Protein AF-A0AA35T5U4-F1 (afdb_monomer)

Sequence (101 aa):
MAQQQQEEKEKKSFERLPVDVVPVNYKLELTPNLTAFTFQGQLEITVQVCKATSVVVMNCAEIEIQSAKCVQGDLVATVTFTEAGGDCGVWSSRPSCAPTG

Organism: Geodia barretti (NCBI:txid519541)

Radius of gyration: 21.1 Å; Cα contacts (8 Å, |Δi|>4): 72; chains: 1; bounding box: 68×40×64 Å

InterPro domains:
  IPR042097 Aminopeptidase N-like , N-terminal domain superfamliy [G3DSA:2.60.40.1730] (1-87)
  IPR042097 Aminopeptidase N-like , N-terminal domain superfamliy [SSF63737] (13-77)
  IPR045357 Aminopeptidase N-like , N-terminal domain [PF17900] (22-72)
  IPR050344 Peptidase M1 family aminopeptidases [PTHR11533] (4-73)

Structure (mmCIF, N/CA/C/O backbone):
data_AF-A0AA35T5U4-F1
#
_entry.id   AF-A0AA35T5U4-F1
#
loop_
_atom_site.group_PDB
_atom_site.id
_atom_site.type_symbol
_atom_site.label_atom_id
_atom_site.label_alt_id
_atom_site.label_comp_id
_atom_site.label_asym_id
_atom_site.label_entity_id
_atom_site.label_seq_id
_atom_site.pdbx_PDB_ins_code
_atom_site.Cartn_x
_atom_site.Cartn_y
_atom_site.Cartn_z
_atom_site.occupancy
_atom_site.B_iso_or_equi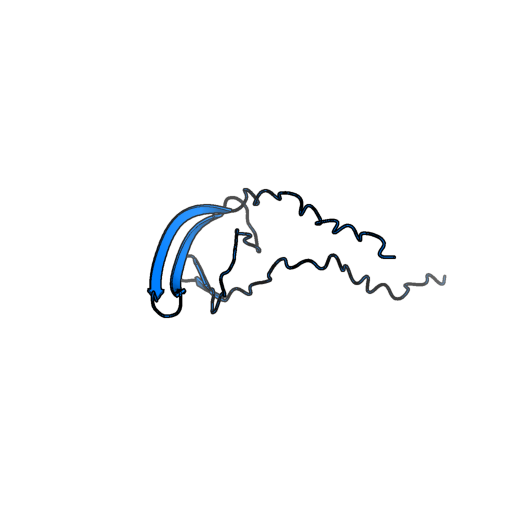v
_atom_site.auth_seq_id
_atom_site.auth_comp_id
_atom_site.auth_asym_id
_atom_site.auth_atom_id
_atom_site.pdbx_PDB_model_num
ATOM 1 N N . MET A 1 1 ? 48.961 -1.086 5.599 1.00 39.66 1 MET A N 1
ATOM 2 C CA . MET A 1 1 ? 48.333 -1.315 4.283 1.00 39.66 1 MET A CA 1
ATOM 3 C C . MET A 1 1 ? 46.944 -1.867 4.551 1.00 39.66 1 MET A C 1
ATOM 5 O O . MET A 1 1 ? 46.854 -2.904 5.186 1.00 39.66 1 MET A O 1
ATOM 9 N N . ALA A 1 2 ? 45.933 -1.068 4.197 1.00 40.81 2 ALA A N 1
ATOM 10 C CA . ALA A 1 2 ? 44.484 -1.306 4.200 1.00 40.81 2 ALA A CA 1
ATOM 11 C C . ALA A 1 2 ? 43.879 -2.120 5.365 1.00 40.81 2 ALA A C 1
ATOM 13 O O . ALA A 1 2 ? 43.820 -3.345 5.342 1.00 40.81 2 ALA A O 1
ATOM 14 N N . GLN A 1 3 ? 43.358 -1.389 6.354 1.00 45.69 3 GLN A N 1
ATOM 15 C CA . GLN A 1 3 ? 42.356 -1.884 7.296 1.00 45.69 3 GLN A CA 1
ATOM 16 C C . GLN A 1 3 ? 41.058 -2.186 6.530 1.00 45.69 3 GLN A C 1
ATOM 18 O O . GLN A 1 3 ? 40.581 -1.352 5.762 1.00 45.69 3 GLN A O 1
ATOM 23 N N . GLN A 1 4 ? 40.520 -3.387 6.729 1.00 49.56 4 GLN A N 1
ATOM 24 C CA . GLN A 1 4 ? 39.213 -3.820 6.237 1.00 49.56 4 GLN A CA 1
ATOM 25 C C . GLN A 1 4 ? 38.123 -3.045 6.992 1.00 49.56 4 GLN A C 1
ATOM 27 O O . GLN A 1 4 ? 38.093 -3.073 8.220 1.00 49.56 4 GLN A O 1
ATOM 32 N N . GLN A 1 5 ? 37.264 -2.325 6.268 1.00 48.53 5 GLN A N 1
ATOM 33 C CA . GLN A 1 5 ? 36.102 -1.633 6.829 1.00 48.53 5 GLN A CA 1
ATOM 34 C C . GLN A 1 5 ? 34.868 -2.525 6.696 1.00 48.53 5 GLN A C 1
ATOM 36 O O . GLN A 1 5 ? 34.609 -3.109 5.646 1.00 48.53 5 GLN A O 1
ATOM 41 N N . GLN A 1 6 ? 34.160 -2.654 7.809 1.00 44.56 6 GLN A N 1
ATOM 42 C CA . GLN A 1 6 ? 33.023 -3.530 8.030 1.00 44.56 6 GLN A CA 1
ATOM 43 C C . GLN A 1 6 ? 31.734 -2.745 7.758 1.00 44.56 6 GLN A C 1
ATOM 45 O O . GLN A 1 6 ? 31.444 -1.781 8.459 1.00 44.56 6 GLN A O 1
ATOM 50 N N . GLU A 1 7 ? 30.975 -3.138 6.733 1.00 48.16 7 GLU A N 1
ATOM 51 C CA . GLU A 1 7 ? 29.624 -2.624 6.482 1.00 48.16 7 GLU A CA 1
ATOM 52 C C . GLU A 1 7 ? 28.650 -3.273 7.480 1.00 48.16 7 GLU A C 1
ATOM 54 O O . GLU A 1 7 ? 28.165 -4.390 7.281 1.00 48.16 7 GLU A O 1
ATOM 59 N N . GLU A 1 8 ? 28.364 -2.587 8.589 1.00 50.22 8 GLU A N 1
ATOM 60 C CA . GLU A 1 8 ? 27.215 -2.909 9.438 1.00 50.22 8 GLU A CA 1
ATOM 61 C C . GLU A 1 8 ? 25.927 -2.566 8.681 1.00 50.22 8 GLU A C 1
ATOM 63 O O . GLU A 1 8 ? 25.410 -1.453 8.722 1.00 50.22 8 GLU A O 1
ATOM 68 N N . LYS A 1 9 ? 25.403 -3.553 7.954 1.00 45.97 9 LYS A N 1
ATOM 69 C CA . LYS A 1 9 ? 24.056 -3.517 7.388 1.00 45.97 9 LYS A CA 1
ATOM 70 C C . LYS A 1 9 ? 23.055 -3.439 8.544 1.00 45.97 9 LYS A C 1
ATOM 72 O O . LYS A 1 9 ? 22.776 -4.463 9.174 1.00 45.97 9 LYS A O 1
ATOM 77 N N . GLU A 1 10 ? 22.537 -2.242 8.827 1.00 57.59 10 GLU A N 1
ATOM 78 C CA . GLU A 1 10 ? 21.428 -2.029 9.761 1.00 57.59 10 GLU A CA 1
ATOM 79 C C . GLU A 1 10 ? 20.329 -3.060 9.478 1.00 57.59 10 GLU A C 1
ATOM 81 O O . GLU A 1 10 ? 19.704 -3.087 8.413 1.00 57.59 10 GLU A O 1
ATOM 86 N N . LYS A 1 11 ? 20.106 -3.964 10.435 1.00 51.53 11 LYS A N 1
ATOM 87 C CA . LYS A 1 11 ? 18.966 -4.874 10.391 1.00 51.53 11 LYS A CA 1
ATOM 88 C C . LYS A 1 11 ? 17.724 -4.041 10.676 1.00 51.53 11 LYS A C 1
ATOM 90 O O . LYS A 1 11 ? 17.338 -3.913 11.834 1.00 51.53 11 LYS A O 1
ATOM 95 N N . LYS A 1 12 ? 17.098 -3.491 9.629 1.00 61.06 12 LYS A N 1
ATOM 96 C CA . LYS A 1 12 ? 15.730 -2.965 9.714 1.00 61.06 12 LYS A CA 1
ATOM 97 C C . LYS A 1 12 ? 14.883 -4.069 10.346 1.00 61.06 12 LYS A C 1
ATOM 99 O O . LYS A 1 12 ? 14.779 -5.166 9.792 1.00 61.06 12 LYS A O 1
ATOM 104 N N . SER A 1 13 ? 14.397 -3.832 11.560 1.00 68.56 13 SER A N 1
ATOM 105 C CA . SER A 1 13 ? 13.551 -4.790 12.261 1.00 68.56 13 SER A CA 1
ATOM 106 C C . SER A 1 13 ? 12.355 -5.109 11.374 1.00 68.56 13 SER A C 1
ATOM 108 O O . SER A 1 13 ? 11.748 -4.204 10.806 1.00 68.56 13 SER A O 1
ATOM 110 N N . PHE A 1 14 ? 12.035 -6.394 11.217 1.00 71.44 14 PHE A N 1
ATOM 111 C CA . PHE A 1 14 ? 10.835 -6.799 10.494 1.00 71.44 14 PHE A CA 1
ATOM 112 C C . PHE A 1 14 ? 9.610 -6.279 11.248 1.00 71.44 14 PHE A C 1
ATOM 114 O O . PHE A 1 14 ? 9.197 -6.858 12.253 1.00 71.44 14 PHE A O 1
ATOM 121 N N . GLU A 1 15 ? 9.041 -5.180 10.769 1.00 75.38 15 GLU A N 1
ATOM 122 C CA . GLU A 1 15 ? 7.799 -4.632 11.294 1.00 75.38 15 GLU A CA 1
ATOM 123 C C . GLU A 1 15 ? 6.616 -5.331 10.632 1.00 75.38 15 GLU A C 1
ATOM 125 O O . GLU A 1 15 ? 6.525 -5.465 9.409 1.00 75.38 15 GLU A O 1
ATOM 130 N N . ARG A 1 16 ? 5.707 -5.837 11.464 1.00 80.00 16 ARG A N 1
ATOM 131 C CA . ARG A 1 16 ? 4.447 -6.412 10.999 1.00 80.00 16 ARG A CA 1
ATOM 132 C C . ARG A 1 16 ? 3.488 -5.267 10.714 1.00 80.00 16 ARG A C 1
ATOM 134 O O . ARG A 1 16 ? 3.378 -4.348 11.520 1.00 80.00 16 ARG A O 1
ATOM 141 N N . LEU A 1 17 ? 2.772 -5.356 9.596 1.00 83.38 17 LEU A N 1
ATOM 142 C CA . LEU A 1 17 ? 1.735 -4.382 9.280 1.00 83.38 17 LEU A CA 1
ATOM 143 C C . LEU A 1 17 ? 0.651 -4.375 10.375 1.00 83.38 17 LEU A C 1
ATOM 145 O O . LEU A 1 17 ? 0.330 -5.442 10.917 1.00 83.38 17 LEU A O 1
ATOM 149 N N . PRO A 1 18 ? 0.079 -3.201 10.693 1.00 82.62 18 PRO A N 1
ATOM 150 C CA . PRO A 1 18 ? -1.061 -3.101 11.594 1.00 82.62 18 PRO A CA 1
ATOM 151 C C . PRO A 1 18 ? -2.223 -3.982 11.126 1.00 82.62 18 PRO A C 1
ATOM 153 O O . PRO A 1 18 ? -2.522 -4.057 9.938 1.00 82.62 18 PRO A O 1
ATOM 156 N N . VAL A 1 19 ? -2.919 -4.612 12.072 1.00 82.12 19 VAL A N 1
ATOM 157 C CA . VAL A 1 19 ? -4.111 -5.439 11.794 1.00 82.12 19 VAL A CA 1
ATOM 158 C C . VAL A 1 19 ? -5.400 -4.615 11.667 1.00 82.12 19 VAL A C 1
ATOM 160 O O . VAL A 1 19 ? -6.475 -5.170 11.457 1.00 82.12 19 VAL A O 1
ATOM 163 N N . ASP A 1 20 ? -5.298 -3.290 11.799 1.00 86.88 20 ASP A N 1
ATOM 164 C CA . ASP A 1 20 ? -6.433 -2.360 11.785 1.00 86.88 20 ASP A CA 1
ATOM 165 C C . ASP A 1 20 ? -7.090 -2.243 10.400 1.00 86.88 20 ASP A C 1
ATOM 167 O O . ASP A 1 20 ? -8.275 -1.912 10.300 1.00 86.88 20 ASP A O 1
ATOM 171 N N . VAL A 1 21 ? -6.330 -2.532 9.339 1.00 88.19 21 VAL A N 1
ATOM 172 C CA . VAL A 1 21 ? -6.773 -2.472 7.944 1.00 88.19 21 VAL A CA 1
ATOM 173 C C . VAL A 1 21 ? -6.477 -3.810 7.282 1.00 88.19 21 VAL A C 1
ATOM 175 O O . VAL A 1 21 ? -5.320 -4.185 7.103 1.00 88.19 21 VAL A O 1
ATOM 178 N N . VAL A 1 22 ? -7.531 -4.534 6.915 1.00 89.44 22 VAL A N 1
ATOM 179 C CA . VAL A 1 22 ? -7.427 -5.861 6.306 1.00 89.44 22 VAL A CA 1
ATOM 180 C C . VAL A 1 22 ? -7.761 -5.752 4.820 1.00 89.44 22 VAL A C 1
ATOM 182 O O . VAL A 1 22 ? -8.887 -5.385 4.483 1.00 89.44 22 VAL A O 1
ATOM 185 N N . PRO A 1 23 ? -6.830 -6.050 3.903 1.00 91.06 23 PRO A N 1
ATOM 186 C CA . PRO A 1 23 ? -7.140 -6.068 2.482 1.00 91.06 23 PRO A CA 1
ATOM 187 C C . PRO A 1 23 ? -8.044 -7.259 2.144 1.00 91.06 23 PRO A C 1
ATOM 189 O O . PRO A 1 23 ? -7.785 -8.389 2.552 1.00 91.06 23 PRO A O 1
ATOM 192 N N . VAL A 1 24 ? -9.106 -6.992 1.388 1.00 93.00 24 VAL A N 1
ATOM 193 C CA . VAL A 1 24 ? -10.105 -7.982 0.957 1.00 93.00 24 VAL A CA 1
ATOM 194 C C . VAL A 1 24 ? -9.868 -8.389 -0.491 1.00 93.00 24 VAL A C 1
ATOM 196 O O . VAL A 1 24 ? -9.965 -9.567 -0.823 1.00 93.00 24 VAL A O 1
ATOM 199 N N . ASN A 1 25 ? -9.557 -7.422 -1.357 1.00 95.19 25 ASN A N 1
ATOM 200 C CA . ASN A 1 25 ? -9.356 -7.668 -2.777 1.00 95.19 25 ASN A CA 1
ATOM 201 C C . ASN A 1 25 ? -8.272 -6.758 -3.354 1.00 95.19 25 ASN A C 1
ATOM 203 O O . ASN A 1 25 ? -8.189 -5.579 -3.009 1.00 95.19 25 ASN A O 1
ATOM 207 N N . TYR A 1 26 ? -7.490 -7.314 -4.273 1.00 93.50 26 TYR A N 1
ATOM 208 C CA . TYR A 1 26 ? -6.476 -6.599 -5.032 1.00 93.50 26 TYR A CA 1
ATOM 209 C C . TYR A 1 26 ? -6.805 -6.685 -6.512 1.00 93.50 26 TYR A C 1
ATOM 211 O O . TYR A 1 26 ? -6.870 -7.773 -7.085 1.00 93.50 26 TYR A O 1
ATOM 219 N N . LYS A 1 27 ? -6.957 -5.525 -7.139 1.00 93.88 27 LYS A N 1
ATOM 220 C CA . LYS A 1 27 ? -7.024 -5.400 -8.586 1.00 93.88 27 LYS A CA 1
ATOM 221 C C . LYS A 1 27 ? -5.741 -4.725 -9.053 1.00 93.88 27 LYS A C 1
ATOM 22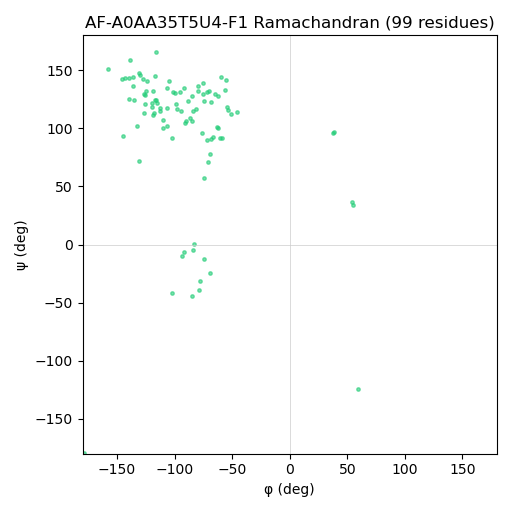3 O O . LYS A 1 27 ? -5.520 -3.542 -8.814 1.00 93.88 27 LYS A O 1
ATOM 228 N N . LEU A 1 28 ? -4.879 -5.525 -9.666 1.00 93.12 28 LEU A N 1
ATOM 229 C CA . LEU A 1 28 ? -3.572 -5.109 -10.148 1.00 93.12 28 LEU A CA 1
ATOM 230 C C . LEU A 1 28 ? -3.548 -5.221 -11.669 1.00 93.12 28 LEU A C 1
ATOM 232 O O . LEU A 1 28 ? -3.744 -6.302 -12.221 1.00 93.12 28 LEU A O 1
ATOM 236 N N . GLU A 1 29 ? -3.273 -4.108 -12.331 1.00 93.38 29 GLU A N 1
ATOM 237 C CA . GLU A 1 29 ? -3.077 -4.050 -13.773 1.00 93.38 29 GLU A CA 1
ATOM 238 C C . GLU A 1 29 ? -1.672 -3.526 -14.037 1.00 93.38 29 GLU A C 1
ATOM 240 O O . GLU A 1 29 ? -1.342 -2.410 -13.646 1.00 93.38 29 GLU A O 1
ATOM 245 N N . LEU A 1 30 ? -0.841 -4.338 -14.687 1.00 92.81 30 LEU A N 1
ATOM 246 C CA . LEU A 1 30 ? 0.536 -4.000 -15.027 1.00 92.81 30 LEU A CA 1
ATOM 247 C C . LEU A 1 30 ? 0.744 -4.175 -16.526 1.00 92.81 30 LEU A C 1
ATOM 249 O O . LEU A 1 30 ? 0.418 -5.210 -17.102 1.00 92.81 30 LEU A O 1
ATOM 253 N N . THR A 1 31 ? 1.340 -3.165 -17.136 1.00 93.44 31 THR A N 1
ATOM 254 C CA . THR A 1 31 ? 1.784 -3.148 -18.523 1.00 93.44 31 THR A CA 1
ATOM 255 C C . THR A 1 31 ? 3.312 -3.159 -18.521 1.00 93.44 31 THR A C 1
ATOM 257 O O . THR A 1 31 ? 3.932 -2.121 -18.264 1.00 93.44 31 THR A O 1
ATOM 260 N N . PRO A 1 32 ? 3.944 -4.326 -18.743 1.00 93.12 32 PRO A N 1
ATOM 261 C CA . PRO A 1 32 ? 5.394 -4.431 -18.782 1.00 93.12 32 PRO A CA 1
ATOM 262 C C . PRO A 1 32 ? 5.948 -3.874 -20.097 1.00 93.12 32 PRO A C 1
ATOM 264 O O . PRO A 1 32 ? 5.431 -4.145 -21.181 1.00 93.12 32 PRO A O 1
ATOM 267 N N . ASN A 1 33 ? 7.052 -3.142 -20.007 1.00 92.56 33 ASN A N 1
ATOM 268 C CA . ASN A 1 33 ? 7.870 -2.726 -21.134 1.00 92.56 33 ASN A CA 1
ATOM 269 C C . ASN A 1 33 ? 9.165 -3.547 -21.135 1.00 92.56 33 ASN A C 1
ATOM 271 O O . ASN A 1 33 ? 10.096 -3.275 -20.380 1.00 92.56 33 ASN A O 1
ATOM 275 N N . LEU A 1 34 ? 9.227 -4.552 -22.010 1.00 92.31 34 LEU A N 1
ATOM 276 C CA . LEU A 1 34 ? 10.367 -5.472 -22.108 1.00 92.31 34 LEU A CA 1
ATOM 277 C C . LEU A 1 34 ? 11.605 -4.852 -22.776 1.00 92.31 34 LEU A C 1
ATOM 279 O O . LEU A 1 34 ? 12.680 -5.437 -22.723 1.00 92.31 34 LEU A O 1
ATOM 283 N N . THR A 1 35 ? 11.471 -3.683 -23.407 1.00 94.62 35 THR A N 1
ATOM 284 C CA . THR A 1 35 ? 12.598 -2.963 -24.017 1.00 94.62 35 THR A CA 1
ATOM 285 C C . THR A 1 35 ? 13.323 -2.105 -22.987 1.00 94.62 35 THR A C 1
ATOM 287 O O . THR A 1 35 ? 14.549 -2.093 -22.948 1.00 94.62 35 THR A O 1
ATOM 290 N N . ALA A 1 36 ? 12.564 -1.397 -22.150 1.00 91.62 36 ALA A N 1
ATOM 291 C CA . ALA A 1 36 ? 13.103 -0.534 -21.102 1.00 91.62 36 ALA A CA 1
ATOM 292 C C . ALA A 1 36 ? 13.262 -1.248 -19.747 1.00 91.62 36 ALA A C 1
ATOM 294 O O . ALA A 1 36 ? 13.805 -0.653 -18.824 1.00 91.62 36 ALA A O 1
ATOM 295 N N . PHE A 1 37 ? 12.784 -2.493 -19.622 1.00 90.38 37 PHE A N 1
ATOM 296 C CA . PHE A 1 37 ? 12.702 -3.237 -18.358 1.00 90.38 37 PHE A CA 1
ATOM 297 C C . PHE A 1 37 ? 11.942 -2.478 -17.256 1.00 90.38 37 PHE A C 1
ATOM 299 O O . PHE A 1 37 ? 12.281 -2.557 -16.079 1.00 90.38 37 PHE A O 1
ATOM 306 N N . THR A 1 38 ? 10.893 -1.747 -17.637 1.00 89.75 38 THR A N 1
ATOM 307 C CA . THR A 1 38 ? 10.022 -1.004 -16.715 1.00 89.75 38 THR A CA 1
ATOM 308 C C . THR A 1 38 ? 8.601 -1.552 -16.751 1.00 89.75 38 THR A C 1
ATOM 310 O O . THR A 1 38 ? 8.227 -2.294 -17.658 1.00 89.75 38 THR A O 1
ATOM 313 N N . PHE A 1 39 ? 7.781 -1.189 -15.770 1.00 91.06 39 PHE A N 1
ATOM 314 C CA . PHE A 1 39 ? 6.352 -1.481 -15.773 1.00 91.06 39 PHE A CA 1
ATOM 315 C C . PHE A 1 39 ? 5.567 -0.216 -15.440 1.00 91.06 39 PHE A C 1
ATOM 317 O O . PHE A 1 39 ? 6.028 0.644 -14.694 1.00 91.06 39 PHE A O 1
ATOM 324 N N . GLN A 1 40 ? 4.375 -0.105 -16.011 1.00 92.00 40 GLN A N 1
ATOM 325 C CA . GLN A 1 40 ? 3.408 0.934 -15.670 1.00 92.00 40 GLN A CA 1
ATOM 326 C C . GLN A 1 40 ? 2.068 0.282 -15.402 1.00 92.00 40 GLN A C 1
ATOM 328 O O . GLN A 1 40 ? 1.734 -0.722 -16.025 1.00 92.00 40 GLN A O 1
ATOM 333 N N . GLY A 1 41 ? 1.291 0.829 -14.482 1.00 91.19 41 GLY A N 1
ATOM 334 C CA . GLY A 1 41 ? 0.066 0.165 -14.092 1.00 91.19 41 GLY A CA 1
ATOM 335 C C . GLY A 1 41 ? -0.736 0.906 -13.050 1.00 91.19 41 GLY A C 1
ATOM 336 O O . GLY A 1 41 ? -0.352 1.981 -12.590 1.00 91.19 41 GLY A O 1
ATOM 337 N N . GLN A 1 42 ? -1.851 0.289 -12.685 1.00 92.56 42 GLN A N 1
ATOM 338 C CA . GLN A 1 42 ? -2.749 0.764 -11.648 1.00 92.56 42 GLN A CA 1
ATOM 339 C C . GLN A 1 42 ? -3.010 -0.345 -10.631 1.00 92.56 42 GLN A C 1
ATOM 341 O O . GLN A 1 42 ? -3.106 -1.527 -10.970 1.00 92.56 42 GLN A O 1
ATOM 346 N N . LEU A 1 43 ? -3.106 0.062 -9.370 1.00 91.75 43 LEU A N 1
ATOM 347 C CA . LEU A 1 43 ? -3.379 -0.805 -8.237 1.00 91.75 43 LEU A CA 1
ATOM 348 C C . LEU A 1 43 ? -4.586 -0.254 -7.489 1.00 91.75 43 LEU A C 1
ATOM 350 O O . LEU A 1 43 ? -4.561 0.872 -6.997 1.00 91.75 43 LEU A O 1
ATOM 354 N N . GLU A 1 44 ? -5.623 -1.069 -7.379 1.00 92.94 44 GLU A N 1
ATOM 355 C CA . GLU A 1 44 ? -6.803 -0.789 -6.576 1.00 92.94 44 GLU A CA 1
ATOM 356 C C . GLU A 1 44 ? -6.905 -1.846 -5.474 1.00 92.94 44 GLU A C 1
ATOM 358 O O . GLU A 1 44 ? -6.881 -3.053 -5.732 1.00 92.94 44 GLU A O 1
ATOM 363 N N . ILE A 1 45 ? -6.973 -1.381 -4.227 1.00 92.50 45 ILE A N 1
ATOM 364 C CA . ILE A 1 45 ? -7.002 -2.235 -3.041 1.00 92.50 45 ILE A CA 1
ATOM 365 C C . ILE A 1 45 ? -8.317 -1.989 -2.318 1.00 92.50 45 ILE A C 1
ATOM 367 O O . ILE A 1 45 ? -8.541 -0.919 -1.753 1.00 92.50 45 ILE A O 1
ATOM 371 N N . THR A 1 46 ? -9.183 -2.994 -2.299 1.00 93.31 46 THR A N 1
ATOM 372 C CA . THR A 1 46 ? -10.367 -2.973 -1.445 1.00 93.31 46 THR A CA 1
ATOM 373 C C . THR A 1 46 ? -9.948 -3.398 -0.048 1.00 93.31 46 THR A C 1
ATOM 375 O O . THR A 1 46 ? -9.503 -4.530 0.148 1.00 93.31 46 THR A O 1
ATOM 378 N N . VAL A 1 47 ? -10.091 -2.504 0.927 1.00 91.19 47 VAL A N 1
ATOM 379 C CA . VAL A 1 47 ? -9.731 -2.766 2.323 1.00 91.19 47 VAL A CA 1
ATOM 380 C C . VAL A 1 47 ? -10.948 -2.703 3.234 1.00 91.19 47 VAL A C 1
ATOM 382 O O . VAL A 1 47 ? -11.845 -1.881 3.053 1.00 91.19 47 VAL A O 1
ATOM 385 N N . GLN A 1 48 ? -10.954 -3.557 4.248 1.00 91.31 48 GLN A N 1
ATOM 386 C CA . GLN A 1 48 ? -11.867 -3.500 5.373 1.00 91.31 48 GLN A CA 1
ATOM 387 C C . GLN A 1 48 ? -11.1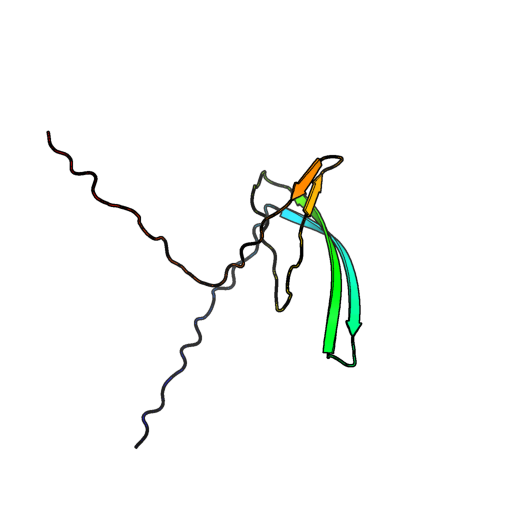57 -2.833 6.553 1.00 91.31 48 GLN A C 1
ATOM 389 O O . GLN A 1 48 ? -10.126 -3.306 7.031 1.00 91.31 48 GLN A O 1
ATOM 394 N N . VAL A 1 49 ? -11.725 -1.728 7.032 1.00 90.38 49 VAL A N 1
ATOM 395 C CA . VAL A 1 49 ? -11.210 -0.989 8.187 1.00 90.38 49 VAL A CA 1
ATOM 396 C C . VAL A 1 49 ? -11.866 -1.545 9.451 1.00 90.38 49 VAL A C 1
ATOM 398 O O . VAL A 1 49 ? -13.047 -1.309 9.698 1.00 90.38 49 VAL A O 1
ATOM 401 N N . CYS A 1 50 ? -11.109 -2.305 10.242 1.00 88.69 50 CYS A N 1
ATOM 402 C CA . CYS A 1 50 ? -11.578 -2.894 11.501 1.00 88.69 50 CYS A CA 1
ATOM 403 C C . CYS A 1 50 ? -11.604 -1.863 12.636 1.00 88.69 50 CYS A C 1
ATOM 405 O O . CYS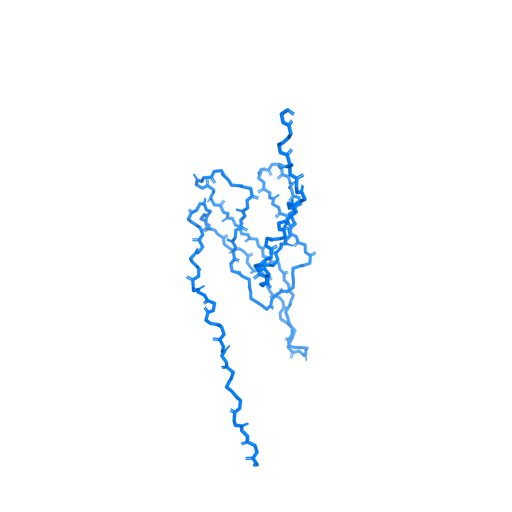 A 1 50 ? -12.439 -1.941 13.537 1.00 88.69 50 CYS A O 1
ATOM 407 N N . LYS A 1 51 ? -10.691 -0.887 12.589 1.00 87.88 51 LYS A N 1
ATOM 408 C CA . LYS A 1 51 ? -10.566 0.195 13.566 1.00 87.88 51 LYS A CA 1
ATOM 409 C C . LYS A 1 51 ? -10.354 1.516 12.839 1.00 87.88 51 LYS A C 1
ATOM 411 O O . LYS A 1 51 ? -9.556 1.580 11.910 1.00 87.88 51 LYS A O 1
ATOM 416 N N . ALA A 1 52 ? -11.050 2.567 13.273 1.00 87.06 52 ALA A N 1
ATOM 417 C CA . ALA A 1 52 ? -10.906 3.896 12.688 1.00 87.06 52 ALA A CA 1
ATOM 418 C C . ALA A 1 52 ? -9.433 4.336 12.710 1.00 87.06 52 ALA A C 1
ATOM 420 O O . ALA A 1 52 ? -8.830 4.457 13.778 1.00 87.06 52 ALA A O 1
ATOM 421 N N . THR A 1 53 ? -8.871 4.559 11.524 1.00 86.19 53 THR A N 1
ATOM 422 C CA . THR A 1 53 ? -7.487 4.988 11.327 1.00 86.19 53 THR A CA 1
ATOM 423 C C . THR A 1 53 ? -7.432 6.091 10.279 1.00 86.19 53 THR A C 1
ATOM 425 O O . THR A 1 53 ? -8.199 6.087 9.317 1.00 86.19 53 THR A O 1
ATOM 428 N N . SER A 1 54 ? -6.525 7.045 10.474 1.00 86.44 54 SER A N 1
ATOM 429 C CA . SER A 1 54 ? -6.189 8.082 9.493 1.00 86.44 54 SER A CA 1
ATOM 430 C C . SER A 1 54 ? -5.003 7.692 8.609 1.00 86.44 54 SER A C 1
ATOM 432 O O . SER A 1 54 ? -4.726 8.377 7.628 1.00 86.44 54 SER A O 1
ATOM 434 N N . VAL A 1 55 ? -4.301 6.606 8.949 1.00 85.81 55 VAL A N 1
ATOM 435 C CA . VAL A 1 55 ? -3.088 6.156 8.262 1.00 85.81 55 VAL A CA 1
ATOM 436 C C . VAL A 1 55 ? -3.250 4.697 7.858 1.00 85.81 55 VAL A C 1
ATOM 438 O O . VAL A 1 55 ? -3.602 3.844 8.677 1.00 85.81 55 VAL A O 1
ATOM 441 N N . VAL A 1 56 ? -2.966 4.413 6.589 1.00 86.06 56 VAL A N 1
ATOM 442 C CA . VAL A 1 56 ? -2.910 3.058 6.040 1.00 86.06 56 VAL A CA 1
ATOM 443 C C . VAL A 1 56 ? -1.462 2.771 5.680 1.00 86.06 56 VAL A C 1
ATOM 445 O O . VAL A 1 56 ? -0.881 3.461 4.847 1.00 86.06 56 VAL A O 1
ATOM 448 N N . VAL A 1 57 ? -0.876 1.768 6.330 1.00 86.50 57 VAL A N 1
ATOM 449 C CA . VAL A 1 57 ? 0.494 1.323 6.059 1.00 86.50 57 VAL A CA 1
ATOM 450 C C . VAL A 1 57 ? 0.427 0.066 5.204 1.00 86.50 57 VAL A C 1
ATOM 452 O O . VAL A 1 57 ? -0.305 -0.868 5.527 1.00 86.50 57 VAL A O 1
ATOM 455 N N . MET A 1 58 ? 1.196 0.036 4.120 1.00 84.50 58 MET A N 1
ATOM 456 C CA . MET A 1 58 ? 1.314 -1.121 3.238 1.00 84.50 58 MET A CA 1
ATOM 457 C C . MET A 1 58 ? 2.765 -1.315 2.814 1.00 84.50 58 MET A C 1
ATOM 459 O O . MET A 1 58 ? 3.565 -0.383 2.855 1.00 84.50 58 MET A O 1
ATOM 463 N N . ASN A 1 59 ? 3.096 -2.531 2.390 1.00 85.38 59 ASN A N 1
ATOM 464 C CA . ASN A 1 59 ? 4.402 -2.793 1.807 1.00 85.38 59 ASN A CA 1
ATOM 465 C C . ASN A 1 59 ? 4.483 -2.165 0.414 1.00 85.38 59 ASN A C 1
ATOM 467 O O . ASN A 1 59 ? 3.600 -2.363 -0.419 1.00 85.38 59 ASN A O 1
ATOM 471 N N . CYS A 1 60 ? 5.568 -1.442 0.182 1.00 83.88 60 CYS A N 1
ATOM 472 C CA . CYS A 1 60 ? 5.907 -0.778 -1.064 1.00 83.88 60 CYS A CA 1
ATOM 473 C C . CYS A 1 60 ? 7.389 -1.075 -1.316 1.00 83.88 60 CYS A C 1
ATOM 475 O O . CYS A 1 60 ? 8.209 -0.866 -0.422 1.00 83.88 60 CYS A O 1
ATOM 477 N N . ALA A 1 61 ? 7.728 -1.643 -2.472 1.00 83.56 61 ALA A N 1
ATOM 478 C 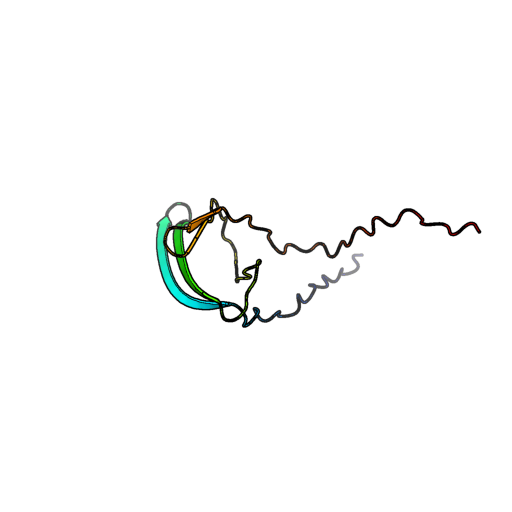CA . ALA A 1 61 ? 9.109 -1.945 -2.831 1.00 83.56 61 ALA A CA 1
ATOM 479 C C . ALA A 1 61 ? 9.322 -1.615 -4.305 1.00 83.56 61 ALA A C 1
ATOM 481 O O . ALA A 1 61 ? 8.588 -2.125 -5.148 1.00 83.56 61 ALA A O 1
ATOM 482 N N . GLU A 1 62 ? 10.319 -0.774 -4.587 1.00 82.62 62 GLU A N 1
ATOM 483 C CA . GLU A 1 62 ? 10.788 -0.464 -5.948 1.00 82.62 62 GLU A CA 1
ATOM 484 C C . GLU A 1 62 ? 9.684 0.045 -6.898 1.00 82.62 62 GLU A C 1
ATOM 486 O O . GLU A 1 62 ? 9.710 -0.215 -8.099 1.00 82.62 62 GLU A O 1
ATOM 491 N N . ILE A 1 63 ? 8.709 0.790 -6.365 1.00 85.00 63 ILE A N 1
ATOM 492 C CA . ILE A 1 63 ? 7.650 1.428 -7.154 1.00 85.00 63 ILE A CA 1
ATOM 493 C C . ILE A 1 63 ? 7.620 2.932 -6.909 1.00 85.00 63 ILE A C 1
ATOM 495 O O . ILE A 1 63 ? 7.766 3.400 -5.784 1.00 85.00 63 ILE A O 1
ATOM 499 N N . GLU A 1 64 ? 7.384 3.690 -7.975 1.00 85.31 64 GLU A N 1
ATOM 500 C CA . GLU A 1 64 ? 7.148 5.128 -7.905 1.00 85.31 64 GLU A CA 1
ATOM 501 C C . GLU A 1 64 ?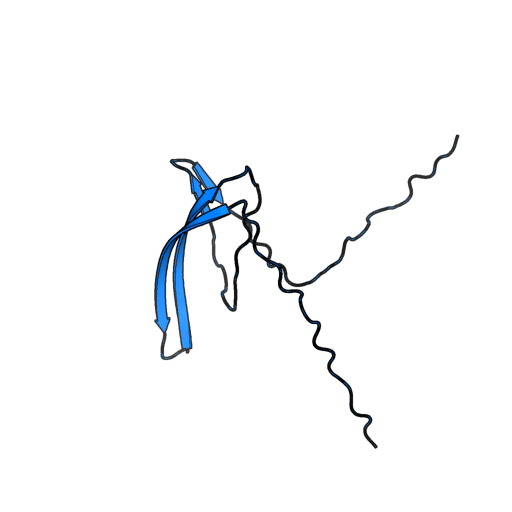 5.638 5.396 -7.938 1.00 85.31 64 GLU A C 1
ATOM 503 O O . GLU A 1 64 ? 4.947 5.072 -8.909 1.00 85.31 64 GLU A O 1
ATOM 508 N N . ILE A 1 65 ? 5.104 5.976 -6.861 1.00 86.56 65 ILE A N 1
ATOM 509 C CA . ILE A 1 65 ? 3.678 6.300 -6.753 1.00 86.56 65 ILE A CA 1
ATOM 510 C C . ILE A 1 65 ? 3.437 7.682 -7.363 1.00 86.56 65 ILE A C 1
ATOM 512 O O . ILE A 1 65 ? 3.792 8.701 -6.781 1.00 86.56 65 ILE A O 1
ATOM 516 N N . GLN A 1 66 ? 2.780 7.726 -8.522 1.00 89.19 66 GLN A N 1
ATOM 517 C CA . GLN A 1 66 ? 2.452 8.993 -9.192 1.00 89.19 66 GLN A CA 1
ATOM 518 C C . GLN A 1 66 ? 1.238 9.693 -8.569 1.00 89.19 66 GLN A C 1
ATOM 520 O O . GLN A 1 66 ? 1.184 10.917 -8.469 1.00 89.19 66 GLN A O 1
ATOM 525 N N . SER A 1 67 ? 0.225 8.921 -8.175 1.00 88.88 67 SE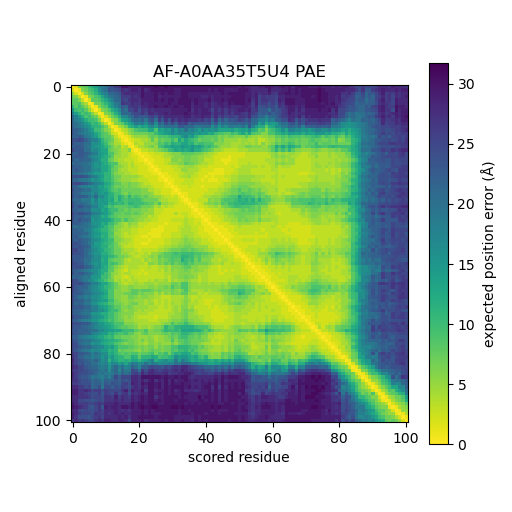R A N 1
ATOM 526 C CA . SER A 1 67 ? -0.970 9.444 -7.518 1.00 88.88 67 SER A CA 1
ATOM 527 C C . SER A 1 67 ? -1.656 8.348 -6.718 1.00 88.88 67 SER A C 1
ATOM 529 O O . SER A 1 67 ? -1.581 7.173 -7.074 1.00 88.88 67 SER A O 1
ATOM 531 N N . ALA A 1 68 ? -2.348 8.737 -5.652 1.00 90.25 68 ALA A N 1
ATOM 532 C CA . ALA A 1 68 ? -3.150 7.827 -4.856 1.00 90.25 68 ALA A CA 1
ATOM 533 C C . ALA A 1 68 ? -4.420 8.538 -4.377 1.00 90.25 68 ALA A C 1
ATOM 535 O O . ALA A 1 68 ? -4.423 9.737 -4.078 1.00 90.25 68 ALA A O 1
ATOM 536 N N . LYS A 1 69 ? -5.523 7.790 -4.335 1.00 91.81 69 LYS A N 1
ATOM 537 C CA . LYS A 1 69 ? -6.835 8.273 -3.900 1.00 91.81 69 LYS A CA 1
ATOM 538 C C . LYS A 1 69 ? -7.503 7.193 -3.064 1.00 91.81 69 LYS A C 1
ATOM 540 O O . LYS A 1 69 ? -7.368 6.010 -3.362 1.00 91.81 69 LYS A O 1
ATOM 545 N N . CYS A 1 70 ? -8.229 7.614 -2.042 1.00 90.44 70 CYS A N 1
ATOM 546 C CA . CYS A 1 70 ? -9.091 6.752 -1.250 1.00 90.44 70 CYS A CA 1
ATOM 547 C C . CYS A 1 70 ? -10.545 7.049 -1.617 1.00 90.44 70 CYS A C 1
ATOM 549 O O . CYS A 1 70 ? -10.923 8.218 -1.729 1.00 90.44 70 CYS A O 1
ATOM 551 N N . VAL A 1 71 ? -11.344 6.002 -1.818 1.00 91.25 71 VAL A N 1
ATOM 552 C CA . VAL A 1 71 ? -12.766 6.118 -2.148 1.00 91.25 71 VAL A CA 1
ATOM 553 C C . VAL A 1 71 ? -13.580 5.310 -1.145 1.00 91.25 71 VAL A C 1
ATOM 555 O O . VAL A 1 71 ? -13.298 4.135 -0.913 1.00 91.25 71 VAL A O 1
ATOM 558 N N . GLN A 1 72 ? -14.595 5.938 -0.557 1.00 89.31 72 GLN A N 1
ATOM 559 C CA . GLN A 1 72 ? -15.580 5.284 0.301 1.00 89.31 72 GLN A CA 1
ATOM 560 C C . GLN A 1 72 ? -16.979 5.728 -0.134 1.00 89.31 72 GLN A C 1
ATOM 562 O O . GLN A 1 72 ? -17.417 6.832 0.186 1.00 89.31 72 GLN A O 1
ATOM 567 N N . GLY A 1 73 ? -17.682 4.869 -0.878 1.00 87.69 73 GLY A N 1
ATOM 568 C CA . GLY A 1 73 ? -18.950 5.247 -1.509 1.00 87.69 73 GLY A CA 1
ATOM 569 C C . GLY A 1 73 ? -18.744 6.423 -2.467 1.00 87.69 73 GLY A C 1
ATOM 570 O O . GLY A 1 73 ? -17.882 6.358 -3.338 1.00 87.69 73 GLY A O 1
ATOM 571 N N . ASP A 1 74 ? -19.489 7.510 -2.263 1.00 88.56 74 ASP A N 1
ATOM 572 C CA . ASP A 1 74 ? -19.376 8.737 -3.066 1.00 88.56 74 ASP A CA 1
ATOM 573 C C . ASP A 1 74 ? -18.250 9.681 -2.598 1.00 88.56 74 ASP A C 1
ATOM 575 O O . ASP A 1 74 ? -17.987 10.709 -3.228 1.00 88.56 74 ASP A O 1
ATOM 579 N N . LEU A 1 75 ? -17.575 9.366 -1.486 1.00 88.69 75 LEU A N 1
ATOM 580 C CA . LEU A 1 75 ? -16.521 10.208 -0.930 1.00 88.69 75 LEU A CA 1
ATOM 581 C C . LEU A 1 75 ? -15.165 9.854 -1.545 1.00 88.69 75 LEU A C 1
ATOM 583 O O . LEU A 1 75 ? -14.704 8.719 -1.431 1.00 88.69 75 LEU A O 1
ATOM 587 N N . VAL A 1 76 ? -14.499 10.845 -2.140 1.00 91.12 76 VAL A N 1
ATOM 588 C CA . VAL A 1 76 ? -13.144 10.717 -2.692 1.00 91.12 76 VAL A CA 1
ATOM 589 C C . VAL A 1 76 ? -12.196 11.624 -1.917 1.00 91.12 76 VAL A C 1
ATOM 591 O O . VAL A 1 76 ? -12.413 12.833 -1.839 1.00 91.12 76 VAL A O 1
ATOM 594 N N . ALA A 1 77 ? -11.124 11.051 -1.376 1.00 87.81 77 ALA A N 1
ATOM 595 C CA . ALA A 1 77 ? -10.063 11.776 -0.688 1.00 87.81 77 ALA A CA 1
ATOM 596 C C . ALA A 1 77 ? -8.724 11.570 -1.405 1.00 87.81 77 ALA A C 1
ATOM 598 O O . ALA A 1 77 ? -8.332 10.444 -1.721 1.00 87.81 77 ALA A O 1
ATOM 599 N N . THR A 1 78 ? -7.999 12.660 -1.643 1.00 88.19 78 THR A N 1
ATOM 600 C CA . THR A 1 78 ? -6.605 12.591 -2.095 1.00 88.19 78 THR A CA 1
ATOM 601 C C . THR A 1 78 ? -5.732 12.212 -0.909 1.00 88.19 78 THR A C 1
ATOM 603 O O . THR A 1 78 ? -5.832 12.836 0.147 1.00 88.19 78 THR A O 1
ATOM 606 N N . VAL A 1 79 ? -4.877 11.206 -1.076 1.00 87.75 79 VAL A N 1
ATOM 607 C CA . VAL A 1 79 ? -3.960 10.774 -0.017 1.00 87.75 79 VAL A CA 1
ATOM 608 C C . VAL A 1 79 ? -2.543 11.239 -0.320 1.00 87.75 79 VAL A C 1
ATOM 610 O O . VAL A 1 79 ? -2.091 11.219 -1.464 1.00 87.75 79 VAL A O 1
ATOM 613 N N . THR A 1 80 ? -1.845 11.665 0.724 1.00 84.88 80 THR A N 1
ATOM 614 C CA . THR A 1 80 ? -0.413 11.952 0.685 1.00 84.88 80 THR A CA 1
ATOM 615 C C . THR A 1 80 ? 0.347 10.696 1.082 1.00 84.88 80 THR A C 1
ATOM 617 O O . THR A 1 80 ? -0.004 10.047 2.067 1.00 84.88 80 THR A O 1
ATOM 620 N N . PHE A 1 81 ? 1.388 10.361 0.331 1.00 78.69 81 PHE A N 1
ATOM 621 C CA . PHE A 1 81 ? 2.279 9.247 0.631 1.00 78.69 81 PHE A CA 1
ATOM 622 C C . PHE A 1 81 ? 3.547 9.782 1.290 1.00 78.69 81 PHE A C 1
ATOM 624 O O . PHE A 1 81 ? 4.176 10.713 0.789 1.00 78.69 81 PHE A O 1
ATOM 631 N N . THR A 1 82 ? 3.914 9.173 2.412 1.00 72.44 82 THR A N 1
ATOM 632 C CA . THR A 1 82 ? 5.201 9.392 3.064 1.00 72.44 82 THR A CA 1
ATOM 633 C C . THR A 1 82 ? 5.906 8.050 3.076 1.00 72.44 82 THR A C 1
ATOM 635 O O . THR A 1 82 ? 5.463 7.120 3.750 1.00 72.44 82 THR A O 1
ATOM 638 N N . GLU A 1 83 ? 6.977 7.926 2.299 1.00 63.06 83 GLU A N 1
ATOM 639 C CA . GLU A 1 83 ? 7.861 6.771 2.391 1.00 63.06 83 GLU A CA 1
ATOM 640 C C . GLU A 1 83 ? 8.472 6.767 3.796 1.00 63.06 83 GLU A C 1
ATOM 642 O O . GLU A 1 83 ? 9.056 7.763 4.226 1.00 63.06 83 GLU A O 1
ATOM 647 N N . ALA A 1 84 ? 8.371 5.648 4.514 1.00 55.81 84 ALA A N 1
ATOM 648 C CA . ALA A 1 84 ? 9.157 5.415 5.725 1.00 55.81 84 ALA A CA 1
ATOM 649 C C . ALA A 1 84 ? 10.619 5.097 5.336 1.00 55.81 84 ALA A C 1
ATOM 651 O O . ALA A 1 84 ? 11.162 4.020 5.625 1.00 55.81 84 ALA A O 1
ATOM 652 N N . GLY A 1 85 ? 11.225 6.032 4.601 1.00 43.78 85 GLY A N 1
ATOM 653 C CA . GLY A 1 85 ? 12.660 6.180 4.433 1.00 43.78 85 GLY A CA 1
ATOM 654 C C . GLY A 1 85 ? 13.201 6.763 5.729 1.00 43.78 85 GLY A C 1
ATOM 655 O O . GLY A 1 85 ? 12.682 7.760 6.224 1.00 43.78 85 GLY A O 1
ATOM 656 N N . GLY A 1 86 ? 14.157 6.060 6.330 1.00 41.25 86 GLY A N 1
ATOM 657 C CA . GLY A 1 86 ? 14.614 6.308 7.688 1.00 41.25 86 GLY A CA 1
ATOM 658 C C . GLY A 1 86 ? 15.034 7.753 7.924 1.00 41.25 86 GLY A C 1
ATOM 659 O O . GLY A 1 86 ? 16.032 8.206 7.384 1.00 41.25 86 GLY A O 1
ATOM 660 N N . ASP A 1 87 ? 14.300 8.422 8.804 1.00 33.47 87 ASP A N 1
ATOM 661 C CA . ASP A 1 87 ? 14.839 9.465 9.660 1.00 33.47 87 ASP A CA 1
ATOM 662 C C . ASP A 1 87 ? 14.096 9.362 10.996 1.00 33.47 87 ASP A C 1
ATOM 664 O O . ASP A 1 87 ? 12.978 9.848 11.183 1.00 33.47 87 ASP A O 1
ATOM 668 N N . CYS A 1 88 ? 14.694 8.617 11.930 1.00 35.28 88 CYS A N 1
ATOM 669 C CA . CYS A 1 88 ? 14.392 8.770 13.346 1.00 35.28 88 CYS A CA 1
ATOM 670 C C . CYS A 1 88 ? 14.961 10.128 13.767 1.00 35.28 88 CYS A C 1
ATOM 672 O O . CYS A 1 88 ? 16.038 10.234 14.345 1.00 35.28 88 CYS A O 1
ATOM 674 N N . GLY A 1 89 ? 14.224 11.171 13.416 1.00 34.06 89 GLY A N 1
ATOM 675 C CA . GLY A 1 89 ? 14.512 12.551 13.735 1.00 34.06 89 GLY A CA 1
ATOM 676 C C . GLY A 1 89 ? 13.250 13.164 14.297 1.00 34.06 89 GLY A C 1
ATOM 677 O O . GLY A 1 89 ? 12.609 13.997 13.662 1.00 34.06 89 GLY A O 1
ATOM 678 N N . VAL A 1 90 ? 12.889 12.777 15.524 1.00 33.25 90 VAL A N 1
ATOM 679 C CA . VAL A 1 90 ? 12.149 13.697 16.389 1.00 33.25 90 VAL A CA 1
ATOM 680 C C . VAL A 1 90 ? 13.059 14.913 16.538 1.00 33.25 90 VAL A C 1
ATOM 682 O O . VAL A 1 90 ? 13.919 14.952 17.415 1.00 33.25 90 VAL A O 1
ATOM 685 N N . TRP A 1 91 ? 12.911 15.909 15.666 1.00 38.66 91 TRP A N 1
ATOM 686 C CA . TRP A 1 91 ? 13.415 17.240 15.957 1.00 38.66 91 TRP A CA 1
ATOM 687 C C . TRP A 1 91 ? 12.578 17.737 17.123 1.00 38.66 91 TRP A C 1
ATOM 689 O O . TRP A 1 91 ? 11.476 18.260 16.963 1.00 38.66 91 TRP A O 1
ATOM 699 N N . SER A 1 92 ? 13.079 17.498 18.334 1.00 38.38 92 SER A N 1
ATOM 700 C CA . SER A 1 92 ? 12.573 18.137 19.529 1.00 38.38 92 SER A CA 1
ATOM 701 C C . SER A 1 92 ? 12.759 19.640 19.349 1.00 38.38 92 SER A C 1
ATOM 703 O O . SER A 1 92 ? 13.786 20.204 19.726 1.00 38.38 92 SER A O 1
ATOM 705 N N . SER A 1 93 ? 11.753 20.320 18.812 1.00 35.22 93 SER A N 1
ATOM 706 C CA . SER A 1 93 ? 11.587 21.746 19.041 1.00 35.22 93 SER A CA 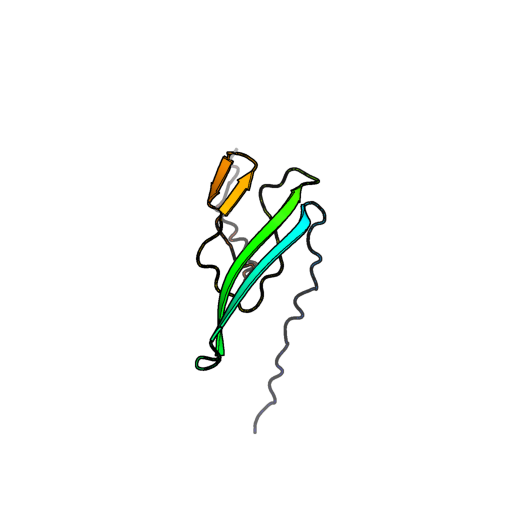1
ATOM 707 C C . SER A 1 93 ? 11.142 21.931 20.495 1.00 35.22 93 SER A C 1
ATOM 709 O O . SER A 1 93 ? 9.992 22.251 20.787 1.00 35.22 93 SER A O 1
ATOM 711 N N . ARG A 1 94 ? 12.062 21.694 21.435 1.00 42.72 94 ARG A N 1
ATOM 712 C CA . ARG A 1 94 ? 12.004 22.295 22.765 1.00 42.72 94 ARG A CA 1
ATOM 713 C C . ARG A 1 94 ? 13.003 23.448 22.812 1.00 42.72 94 ARG A C 1
ATOM 715 O O . ARG A 1 94 ? 14.140 23.238 23.226 1.00 42.72 94 ARG A O 1
ATOM 722 N N . PRO A 1 95 ? 12.597 24.684 22.490 1.00 42.78 95 PRO A N 1
ATOM 723 C CA . PRO A 1 95 ? 13.145 25.836 23.167 1.00 42.78 95 PRO A CA 1
ATOM 724 C C . PRO A 1 95 ? 12.341 26.048 24.458 1.00 42.78 95 PRO A C 1
ATOM 726 O O . PRO A 1 95 ? 11.184 26.446 24.426 1.00 42.78 95 PRO A O 1
ATOM 729 N N . SER A 1 96 ? 12.968 25.709 25.588 1.00 54.25 96 SER A N 1
ATOM 730 C CA . SER A 1 96 ? 12.837 26.394 26.883 1.00 54.25 96 SER A CA 1
ATOM 731 C C . SER A 1 96 ? 11.443 26.934 27.268 1.00 54.25 96 SER A C 1
ATOM 733 O O . SER A 1 96 ? 11.120 28.082 26.970 1.00 54.25 96 SER A O 1
ATOM 735 N N . CYS A 1 97 ? 10.657 26.172 28.044 1.00 37.47 97 CYS A N 1
ATOM 736 C CA . CYS A 1 97 ? 9.813 26.815 29.055 1.00 37.47 97 CYS A CA 1
ATOM 737 C C . CYS A 1 97 ? 10.630 26.867 30.354 1.00 37.47 97 CYS A C 1
ATOM 739 O O . CYS A 1 97 ? 10.889 25.852 30.998 1.00 37.47 97 CYS A O 1
ATOM 741 N N . ALA A 1 98 ? 11.139 28.052 30.678 1.00 47.06 98 ALA A N 1
ATOM 742 C CA . ALA A 1 98 ? 11.687 28.330 31.994 1.00 47.06 98 ALA A CA 1
ATOM 743 C C . ALA A 1 98 ? 10.510 28.616 32.944 1.00 47.06 98 ALA A C 1
ATOM 745 O O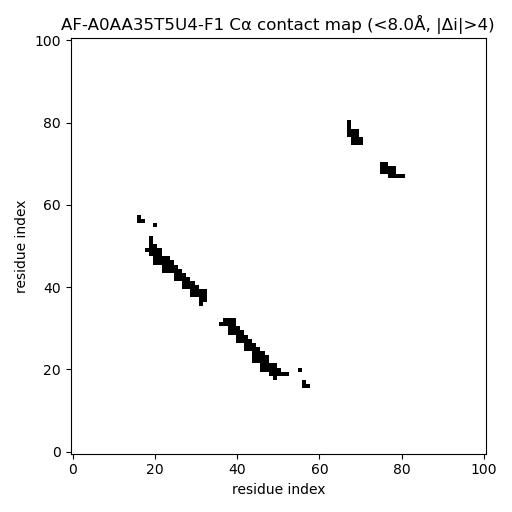 . ALA A 1 98 ? 9.636 29.407 32.580 1.00 47.06 98 ALA A O 1
ATOM 746 N N . PRO A 1 99 ? 10.452 28.009 34.139 1.00 48.31 99 PRO A N 1
ATOM 747 C CA . PRO A 1 99 ? 9.572 28.475 35.192 1.00 48.31 99 PRO A CA 1
ATOM 748 C C . PRO A 1 99 ? 10.292 29.600 35.941 1.00 48.31 99 PRO A C 1
ATOM 750 O O . PRO A 1 99 ? 11.307 29.357 36.592 1.00 48.31 99 PRO A O 1
ATOM 753 N N . THR A 1 100 ? 9.768 30.819 35.871 1.00 54.06 100 THR A N 1
ATOM 754 C CA . THR A 1 100 ? 10.104 31.848 36.859 1.00 54.06 100 THR A CA 1
ATOM 755 C C . THR A 1 100 ? 8.838 32.124 37.650 1.00 54.06 100 THR A C 1
ATOM 757 O O . THR A 1 100 ? 7.824 32.520 37.072 1.00 54.06 100 THR A O 1
ATOM 760 N N . GLY A 1 101 ? 8.894 31.789 38.939 1.00 49.69 101 GLY A N 1
ATOM 761 C CA . GLY A 1 101 ? 7.916 32.224 39.932 1.00 49.69 101 GLY A CA 1
ATOM 762 C C . GLY A 1 101 ? 8.094 33.682 40.321 1.00 49.69 101 GLY A C 1
ATOM 763 O O . GLY A 1 101 ? 8.991 34.351 39.755 1.00 49.69 101 GLY A O 1
#

Secondary structure (DSSP, 8-state):
--PPP---------PPPPTTEEEEEEEEEEEEETTTTEEEEEEEEEEEESS--S-------S------EEEETTEEEE-------S---------------

Nearest PDB structures (foldseek):
  7odt-assembly1_a  TM=2.730E-01  e=5.959E+00  Homo sapiens

Mean predicted aligned error: 13.71 Å

Solvent-accessible surface area (backbone atoms only — not comparable to full-atom values): 7502 Å² total; per-residue (Å²): 134,83,85,87,82,80,84,82,75,78,76,76,73,90,76,78,74,69,81,41,57,42,78,76,46,78,49,76,46,77,50,76,37,85,86,80,76,45,73,49,70,52,77,48,72,46,66,45,73,78,46,97,68,96,73,88,82,78,94,80,77,100,70,84,84,89,78,56,72,47,74,60,87,93,46,75,44,83,56,86,85,77,78,89,65,92,69,98,62,84,76,75,86,71,79,78,87,76,89,78,132

pLDDT: mean 74.97, std 20.57, range [33.25, 95.19]

Foldseek 3Di:
DDDDDDPPPPPPPPDDFDPQKAWDDKDWDWDADPVVRDIDTDIDTDIDGNDDDPDGDDDDDPDDDPFDWDDDPPDIDGDDDDPPPDDPDPVPPDDDPDDDD